Protein AF-Q0U2U7-F1 (afdb_monomer)

Solve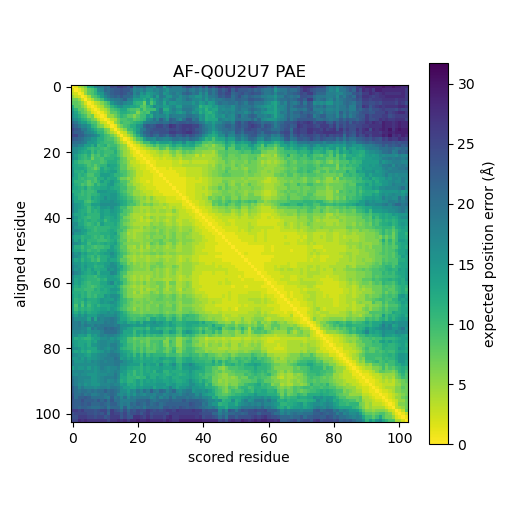nt-accessible surface area (backbone atoms only — not comparable to full-atom values): 7384 Å² total; per-residue (Å²): 134,86,84,84,59,62,62,76,53,84,52,85,53,99,60,99,61,67,55,68,54,74,52,76,77,42,60,69,63,46,33,72,74,68,40,82,93,64,82,84,84,78,79,81,70,59,68,85,52,46,58,59,35,38,68,70,64,77,34,99,72,84,90,73,61,66,75,59,45,66,80,42,68,86,60,62,81,89,86,76,91,77,88,59,91,93,62,80,92,76,92,83,71,59,92,93,54,77,91,54,96,85,115

Nearest PDB structures (foldseek):
  9c57-assembly1_K  TM=3.723E-01  e=8.512E-01  Homo sapiens

Mean predicted aligned error: 10.55 Å

Foldseek 3Di:
DDPPFWDWDFDDDPDPAGDIDIDGPDPVVVCVVQNPPDDDDDGDDDLLCVLVCQQVVVDPDDDHDPVSCVVPVPSDDDDDDDDDPPDDDDDDDDVPDDPDPPD

pLDDT: mean 74.69, std 17.61, range [26.03, 90.25]

Structure (mmCIF, N/CA/C/O backbone):
data_AF-Q0U2U7-F1
#
_entry.id   AF-Q0U2U7-F1
#
loop_
_atom_site.group_PDB
_atom_site.id
_atom_site.type_symbol
_atom_site.label_atom_id
_atom_site.label_alt_id
_atom_site.label_comp_id
_atom_site.label_asym_id
_atom_site.label_entity_id
_atom_site.label_seq_id
_atom_site.pdbx_PDB_ins_code
_atom_site.Cartn_x
_atom_site.Cartn_y
_atom_site.Cartn_z
_atom_site.occupancy
_atom_site.B_iso_or_equiv
_atom_site.auth_seq_id
_atom_site.auth_comp_id
_atom_site.auth_asym_id
_atom_site.auth_atom_id
_atom_site.pdbx_PDB_model_num
ATOM 1 N N . MET A 1 1 ? 5.410 -10.623 14.247 1.00 26.09 1 MET A N 1
ATOM 2 C CA . MET A 1 1 ? 3.972 -10.515 14.572 1.00 26.09 1 MET A CA 1
ATOM 3 C C . MET A 1 1 ? 3.203 -10.450 13.256 1.00 26.09 1 MET A C 1
ATOM 5 O O . MET A 1 1 ? 3.360 -9.470 12.540 1.00 26.09 1 MET A O 1
ATOM 9 N N . LYS A 1 2 ? 2.490 -11.517 12.864 1.00 26.03 2 LYS A N 1
ATOM 10 C CA . LYS A 1 2 ? 1.685 -11.538 11.629 1.00 26.03 2 LYS A CA 1
ATOM 11 C C . LYS A 1 2 ? 0.411 -10.718 11.858 1.00 26.03 2 LYS A C 1
ATOM 13 O O . LYS A 1 2 ? -0.465 -11.101 12.634 1.00 26.03 2 LYS A O 1
ATOM 18 N N . ILE A 1 3 ? 0.326 -9.556 11.221 1.00 31.03 3 ILE A N 1
ATOM 19 C CA . ILE A 1 3 ? -0.875 -8.718 11.208 1.00 31.03 3 ILE A CA 1
ATOM 20 C C . ILE A 1 3 ? -1.813 -9.291 10.132 1.00 31.03 3 ILE A C 1
ATOM 22 O O . ILE A 1 3 ? -1.951 -8.755 9.044 1.00 31.03 3 ILE A O 1
ATOM 26 N N . GLU A 1 4 ? -2.420 -10.442 10.421 1.00 33.34 4 GLU A N 1
ATOM 27 C CA . GLU A 1 4 ? -3.631 -10.914 9.740 1.00 33.34 4 GLU A CA 1
ATOM 28 C C . GLU A 1 4 ? -4.794 -10.181 10.415 1.00 33.34 4 GLU A C 1
ATOM 30 O O . GLU A 1 4 ? -5.227 -10.599 11.487 1.00 33.34 4 GLU A O 1
ATOM 35 N N . LEU A 1 5 ? -5.167 -8.991 9.938 1.00 39.38 5 LEU A N 1
ATOM 36 C CA . LEU A 1 5 ? -6.236 -8.192 10.565 1.00 39.38 5 LEU A CA 1
ATOM 37 C C . LEU A 1 5 ? -7.489 -8.063 9.701 1.00 39.38 5 LEU A C 1
ATOM 39 O O . LEU A 1 5 ? -8.532 -7.703 10.228 1.00 39.38 5 LEU A O 1
ATOM 43 N N . MET A 1 6 ? -7.424 -8.372 8.406 1.00 48.66 6 MET A N 1
ATOM 44 C CA . MET A 1 6 ? -8.557 -8.178 7.506 1.00 48.66 6 MET A CA 1
ATOM 45 C C . MET A 1 6 ? -8.424 -9.032 6.249 1.00 48.66 6 MET A C 1
ATOM 47 O O . MET A 1 6 ? -7.376 -9.026 5.602 1.00 48.66 6 MET A O 1
ATOM 51 N N . LEU A 1 7 ? -9.505 -9.722 5.881 1.00 39.53 7 LEU A N 1
ATOM 52 C CA . LEU A 1 7 ? -9.666 -10.277 4.541 1.00 39.53 7 LEU A CA 1
ATOM 53 C C . LEU A 1 7 ? -10.255 -9.170 3.655 1.00 39.53 7 LEU A C 1
ATOM 55 O O . LEU A 1 7 ? -11.410 -8.781 3.815 1.00 39.53 7 LEU A O 1
ATOM 59 N N . LEU A 1 8 ? -9.462 -8.645 2.724 1.00 43.19 8 LEU A N 1
ATOM 60 C CA . LEU A 1 8 ? -9.952 -7.757 1.668 1.00 43.19 8 LEU A CA 1
ATOM 61 C C . LEU A 1 8 ? -10.402 -8.627 0.492 1.00 43.19 8 LEU A C 1
ATOM 63 O O . LEU A 1 8 ? -9.576 -9.267 -0.157 1.00 43.19 8 LEU A O 1
ATOM 67 N N . CYS A 1 9 ? -11.708 -8.673 0.223 1.00 36.09 9 CYS A N 1
ATOM 68 C CA . CYS A 1 9 ? -12.246 -9.400 -0.923 1.00 36.09 9 CYS A CA 1
ATOM 69 C C . CYS A 1 9 ? -12.528 -8.408 -2.060 1.00 36.09 9 CYS A C 1
ATOM 71 O O . CYS A 1 9 ? -13.444 -7.592 -1.983 1.00 36.09 9 CYS A O 1
ATOM 73 N N . TRP A 1 10 ? -11.729 -8.449 -3.128 1.00 39.47 10 TRP A N 1
ATOM 74 C CA . TRP A 1 10 ? -11.954 -7.598 -4.298 1.00 39.47 10 TRP A CA 1
ATOM 75 C C . TRP A 1 10 ? -13.091 -8.147 -5.164 1.00 39.47 10 TRP A C 1
ATOM 77 O O . TRP A 1 10 ? -12.935 -9.164 -5.839 1.00 39.47 10 TRP A O 1
ATOM 87 N N . LYS A 1 11 ? -14.222 -7.435 -5.205 1.00 37.81 11 LYS A N 1
ATOM 88 C CA . LYS A 1 11 ? -15.268 -7.641 -6.214 1.00 37.81 11 LYS A CA 1
ATOM 89 C C . LYS A 1 11 ? -15.109 -6.623 -7.339 1.00 37.81 11 LYS A C 1
ATOM 91 O O . LYS A 1 11 ? -15.362 -5.434 -7.169 1.00 37.81 11 LYS A O 1
ATOM 96 N N . ILE A 1 12 ? -14.718 -7.097 -8.520 1.00 36.25 12 ILE A N 1
ATOM 97 C CA . ILE A 1 12 ? -14.718 -6.279 -9.736 1.00 36.25 12 ILE A CA 1
ATOM 98 C C . ILE A 1 12 ? -16.157 -6.237 -10.265 1.00 36.25 12 ILE A C 1
ATOM 100 O O . ILE A 1 12 ? -16.620 -7.184 -10.896 1.00 36.25 12 ILE A O 1
ATOM 104 N N . LEU A 1 13 ? -16.880 -5.149 -9.997 1.00 37.44 13 LEU A N 1
ATOM 105 C CA . LEU A 1 13 ? -18.132 -4.841 -10.694 1.00 37.44 13 LEU A CA 1
ATOM 106 C C . LEU A 1 13 ? -17.821 -4.071 -11.984 1.00 37.44 13 LEU A C 1
ATOM 108 O O . LEU A 1 13 ? -16.856 -3.312 -12.043 1.00 37.44 13 LEU A O 1
ATOM 112 N N . ALA A 1 14 ? -18.625 -4.285 -13.027 1.00 42.53 14 ALA A N 1
ATOM 113 C CA . ALA A 1 14 ? -18.454 -3.664 -14.338 1.00 42.53 14 ALA A CA 1
ATOM 114 C C . ALA A 1 14 ? -18.447 -2.123 -14.235 1.00 42.53 14 ALA A C 1
ATOM 116 O O . ALA A 1 14 ? -19.488 -1.486 -14.099 1.00 42.53 14 ALA A O 1
ATOM 117 N N . GLY A 1 15 ? -17.252 -1.529 -14.274 1.00 43.28 15 GLY A N 1
ATOM 118 C CA . GLY A 1 15 ? -17.023 -0.092 -14.131 1.00 43.28 15 GLY A CA 1
ATOM 119 C C . GLY A 1 15 ? -15.635 0.190 -13.554 1.00 43.28 15 GLY A C 1
ATOM 120 O O . GLY A 1 15 ? -15.100 -0.595 -12.783 1.00 43.28 15 GLY A O 1
ATOM 121 N N . ARG A 1 16 ? -15.016 1.320 -13.923 1.00 51.19 16 ARG A N 1
ATOM 122 C CA . ARG A 1 16 ? -13.641 1.699 -13.515 1.00 51.19 16 ARG A CA 1
ATOM 123 C C . ARG A 1 16 ? -13.475 2.008 -12.013 1.00 51.19 16 ARG A C 1
ATOM 125 O O . ARG A 1 16 ? -12.392 2.421 -11.609 1.00 51.19 16 ARG A O 1
ATOM 132 N N . SER A 1 17 ? -14.517 1.819 -11.206 1.00 50.62 17 SER A N 1
ATOM 133 C CA . SER A 1 17 ? -14.471 1.957 -9.751 1.00 50.62 17 SER A CA 1
ATOM 134 C C . SER A 1 17 ? -14.405 0.575 -9.116 1.00 50.62 17 SER A C 1
ATOM 136 O O . SER A 1 17 ? -15.410 -0.127 -9.036 1.00 50.62 17 SER A O 1
ATOM 138 N N . LEU A 1 18 ? -13.215 0.205 -8.644 1.00 55.12 18 LEU A N 1
ATOM 139 C CA . LEU A 1 18 ? -13.045 -0.917 -7.729 1.00 55.12 18 LEU A CA 1
ATOM 140 C C . LEU A 1 18 ? -13.721 -0.531 -6.410 1.00 55.12 18 LEU A C 1
ATOM 142 O O . LEU A 1 18 ? -13.173 0.244 -5.632 1.00 55.12 18 LEU A O 1
ATOM 146 N N . ARG A 1 19 ? -14.940 -1.022 -6.179 1.00 58.03 19 ARG A N 1
ATOM 147 C CA . ARG A 1 19 ? -15.539 -0.970 -4.844 1.00 58.03 19 ARG A CA 1
ATOM 148 C C . ARG A 1 19 ? -14.888 -2.062 -4.008 1.00 58.03 19 ARG A C 1
ATOM 150 O O . ARG A 1 19 ? -14.881 -3.226 -4.404 1.00 58.03 19 ARG A O 1
ATOM 157 N N . ILE A 1 20 ? -14.295 -1.659 -2.892 1.00 65.31 20 ILE A N 1
ATOM 158 C CA . ILE A 1 20 ? -13.691 -2.572 -1.932 1.00 65.31 20 ILE A CA 1
ATOM 159 C C . ILE A 1 20 ? -14.715 -2.789 -0.825 1.00 65.31 20 ILE A C 1
ATOM 161 O O . ILE A 1 20 ? -15.002 -1.869 -0.063 1.00 65.31 20 ILE A O 1
ATOM 165 N N . ASP A 1 21 ? -15.238 -4.007 -0.745 1.00 67.50 21 ASP A N 1
ATOM 166 C CA . ASP A 1 21 ? -15.957 -4.470 0.435 1.00 67.50 21 ASP A CA 1
ATOM 167 C C . ASP A 1 21 ? -14.945 -5.141 1.372 1.00 67.50 21 ASP A C 1
ATOM 169 O O . ASP A 1 21 ? -14.033 -5.850 0.932 1.00 67.50 21 ASP A O 1
ATOM 173 N N . TYR A 1 22 ? -15.085 -4.908 2.671 1.00 73.31 22 TYR A N 1
ATOM 174 C CA . TYR A 1 22 ? -14.230 -5.512 3.683 1.00 73.31 22 TYR A CA 1
ATOM 175 C C . TYR A 1 22 ? -15.042 -5.890 4.914 1.00 73.31 22 TYR A C 1
ATOM 177 O O . TYR A 1 22 ? -16.027 -5.238 5.260 1.00 73.31 22 TYR A O 1
ATOM 185 N N . GLU A 1 23 ? -14.593 -6.946 5.579 1.00 79.19 23 GLU A N 1
ATOM 186 C CA . GLU A 1 23 ? -15.147 -7.420 6.838 1.00 79.19 23 GLU A CA 1
ATOM 187 C C . GLU A 1 23 ? -14.028 -7.478 7.877 1.00 79.19 23 GLU A C 1
ATOM 189 O O . GLU A 1 23 ? -12.905 -7.912 7.596 1.00 79.19 23 GLU A O 1
ATOM 194 N N . VAL A 1 24 ? -14.333 -7.021 9.090 1.00 81.50 24 VAL A N 1
ATOM 195 C CA . VAL A 1 24 ? -13.425 -7.152 10.227 1.00 81.50 24 VAL A CA 1
ATOM 196 C C . VAL A 1 24 ? -13.533 -8.583 10.746 1.00 81.50 24 VAL A C 1
ATOM 198 O O . VAL A 1 24 ? -14.493 -8.932 11.423 1.00 81.50 24 VAL A O 1
ATOM 201 N N . VAL A 1 25 ? -12.539 -9.408 10.419 1.00 83.06 25 VAL A N 1
ATOM 202 C CA . VAL A 1 25 ? -12.522 -10.841 10.772 1.00 83.06 25 VAL A CA 1
ATOM 203 C C . VAL A 1 25 ? -12.212 -11.064 12.259 1.00 83.06 25 VAL A C 1
ATOM 205 O O . VAL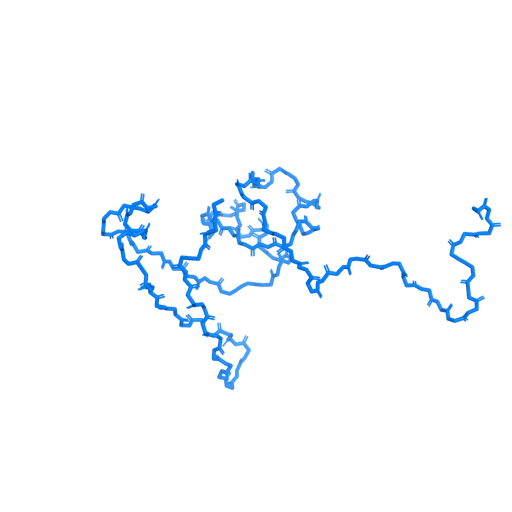 A 1 25 ? -12.636 -12.055 12.843 1.00 83.06 25 VAL A O 1
ATOM 208 N N . ASP A 1 26 ? -11.487 -10.132 12.885 1.00 85.38 26 ASP A N 1
ATOM 209 C CA . ASP A 1 26 ? -11.141 -10.168 14.307 1.00 85.38 26 ASP A CA 1
ATOM 210 C C . ASP A 1 26 ? -11.415 -8.801 14.947 1.00 85.38 26 ASP A C 1
ATOM 212 O O . ASP A 1 26 ? -10.597 -7.877 14.891 1.00 85.38 26 ASP A O 1
ATOM 216 N N . ALA A 1 27 ? -12.603 -8.671 15.542 1.00 84.31 27 ALA A N 1
ATOM 217 C CA . ALA A 1 27 ? -13.049 -7.432 16.168 1.00 84.31 27 ALA A CA 1
ATOM 218 C C . ALA A 1 27 ? -12.197 -7.049 17.388 1.00 84.31 27 ALA A C 1
ATOM 220 O O . ALA A 1 27 ? -11.914 -5.870 17.578 1.00 84.31 27 ALA A O 1
ATOM 221 N N . ALA A 1 28 ? -11.737 -8.019 18.186 1.00 87.00 28 ALA A N 1
ATOM 222 C CA . ALA A 1 28 ? -10.943 -7.740 19.383 1.00 87.00 28 ALA A CA 1
ATOM 223 C C . ALA A 1 28 ? -9.584 -7.135 19.012 1.00 87.00 28 ALA A C 1
ATOM 225 O O . ALA A 1 28 ? -9.169 -6.117 19.572 1.00 87.00 28 ALA A O 1
ATOM 226 N N . LYS A 1 29 ? -8.919 -7.716 18.011 1.00 84.06 29 LYS A N 1
ATOM 227 C CA . LYS A 1 29 ? -7.645 -7.212 17.492 1.00 84.06 29 LYS A CA 1
ATOM 228 C C . LYS A 1 29 ? -7.803 -5.865 16.787 1.00 84.06 29 LYS A C 1
ATOM 230 O O . LYS A 1 29 ? -6.934 -5.004 16.915 1.00 84.06 29 LYS A O 1
ATOM 235 N N . PHE A 1 30 ? -8.913 -5.662 16.076 1.00 84.69 30 PHE A N 1
ATOM 236 C CA . PHE A 1 30 ? -9.248 -4.374 15.470 1.00 84.69 30 PHE A CA 1
ATOM 237 C C . PHE A 1 30 ? -9.440 -3.285 16.532 1.00 84.69 30 PHE A C 1
ATOM 239 O O . PHE A 1 30 ? -8.783 -2.248 16.466 1.00 84.69 30 PHE A O 1
ATOM 246 N N . THR A 1 31 ? -10.265 -3.536 17.549 1.00 87.38 31 THR A N 1
ATOM 247 C CA . THR A 1 31 ? -10.498 -2.597 18.655 1.00 87.38 31 THR A CA 1
ATOM 248 C C . THR A 1 31 ? -9.219 -2.311 19.437 1.00 87.38 31 THR A C 1
ATOM 250 O O . THR A 1 31 ? -8.983 -1.168 19.811 1.00 87.38 31 THR A O 1
ATOM 253 N N . GLN A 1 32 ? -8.346 -3.303 19.634 1.00 86.94 32 GLN A N 1
ATOM 254 C CA . GLN A 1 32 ? -7.039 -3.081 20.256 1.00 86.94 32 GLN A CA 1
ATOM 255 C C . GLN A 1 32 ? -6.140 -2.151 19.422 1.00 86.94 32 GLN A C 1
ATOM 257 O O . GLN A 1 32 ? -5.387 -1.362 19.991 1.00 86.94 32 GLN A O 1
ATOM 262 N N . ALA A 1 33 ? -6.188 -2.254 18.091 1.00 82.94 33 ALA A N 1
ATOM 263 C CA . ALA A 1 33 ? -5.336 -1.473 17.196 1.00 82.94 33 ALA A CA 1
ATOM 264 C C . ALA A 1 33 ? -5.861 -0.050 16.944 1.00 82.94 33 ALA A C 1
ATOM 266 O O . ALA A 1 33 ? -5.068 0.887 16.892 1.00 82.94 33 ALA A O 1
ATOM 267 N N . PHE A 1 34 ? -7.176 0.109 16.774 1.00 83.62 34 PHE A N 1
ATOM 268 C CA . PHE A 1 34 ? -7.796 1.372 16.355 1.00 83.62 34 PHE A CA 1
ATOM 269 C C . PHE A 1 34 ? -8.612 2.058 17.454 1.00 83.62 34 PHE A C 1
ATOM 271 O O . PHE A 1 34 ? -8.874 3.250 17.350 1.00 83.62 34 PHE A O 1
ATOM 278 N N . GLY A 1 35 ? -8.984 1.342 18.514 1.00 86.31 35 GLY A N 1
ATOM 279 C CA . GLY A 1 35 ? -9.893 1.821 19.551 1.00 86.31 35 GLY A CA 1
ATOM 280 C C . GLY A 1 35 ? -11.350 1.421 19.307 1.00 86.31 35 GLY A C 1
ATOM 281 O O . GLY A 1 35 ? -11.752 1.007 18.218 1.00 86.31 35 GLY A O 1
ATOM 282 N N . GLU A 1 36 ? -12.156 1.517 20.360 1.00 86.81 36 GLU A N 1
ATOM 283 C CA . GLU A 1 36 ? -13.583 1.201 20.309 1.00 86.81 36 GLU A CA 1
ATOM 284 C C . GLU A 1 36 ? -14.363 2.296 19.565 1.00 86.81 36 GLU A C 1
ATOM 286 O O . GLU A 1 36 ? -14.096 3.486 19.719 1.00 86.81 36 GLU A O 1
ATOM 291 N N . GLY A 1 37 ? -15.324 1.898 18.725 1.00 82.81 37 GLY A N 1
ATOM 292 C CA . GLY A 1 37 ? -16.179 2.829 17.978 1.00 82.81 37 GLY A CA 1
ATOM 293 C C . GLY A 1 37 ? -15.527 3.516 16.770 1.00 82.81 37 GLY A C 1
ATOM 294 O O . GLY A 1 37 ? -16.211 4.258 16.061 1.00 82.81 37 GLY A O 1
ATOM 295 N N . VAL A 1 38 ? -14.245 3.260 16.489 1.00 82.75 38 VAL A N 1
ATOM 296 C CA . VAL A 1 38 ? -13.554 3.812 15.315 1.00 82.75 38 VAL A CA 1
ATOM 297 C C . VAL A 1 38 ? -14.003 3.102 14.038 1.00 82.75 38 VAL A C 1
ATOM 299 O O . VAL A 1 38 ? -14.021 1.875 13.958 1.00 82.75 38 VAL A O 1
ATOM 302 N N . LYS A 1 39 ? -14.353 3.889 13.015 1.00 80.69 39 LYS A N 1
ATOM 303 C CA . LYS A 1 39 ? -14.660 3.396 11.667 1.00 80.69 39 LYS A CA 1
ATOM 304 C C . LYS A 1 39 ? -13.458 3.631 10.764 1.00 80.69 39 LYS A C 1
ATOM 306 O O . LYS A 1 39 ? -13.053 4.771 10.567 1.00 80.69 39 LYS A O 1
ATOM 311 N N . VAL A 1 40 ? -12.912 2.557 10.206 1.00 81.38 40 VAL A N 1
ATOM 312 C CA . VAL A 1 40 ? -11.834 2.623 9.213 1.00 81.38 40 VAL A CA 1
ATOM 313 C C . VAL A 1 40 ? -12.453 2.443 7.838 1.00 81.38 40 VAL A C 1
ATOM 315 O O . VAL A 1 40 ? -13.149 1.459 7.622 1.00 81.38 40 VAL A O 1
ATOM 318 N N . HIS A 1 41 ? -12.194 3.376 6.924 1.00 81.38 41 HIS A N 1
ATOM 319 C CA . HIS A 1 41 ? -12.648 3.310 5.538 1.00 81.38 41 HIS A CA 1
ATOM 320 C C . HIS A 1 41 ? -11.471 2.997 4.614 1.00 81.38 41 HIS A C 1
ATOM 322 O O . HIS A 1 41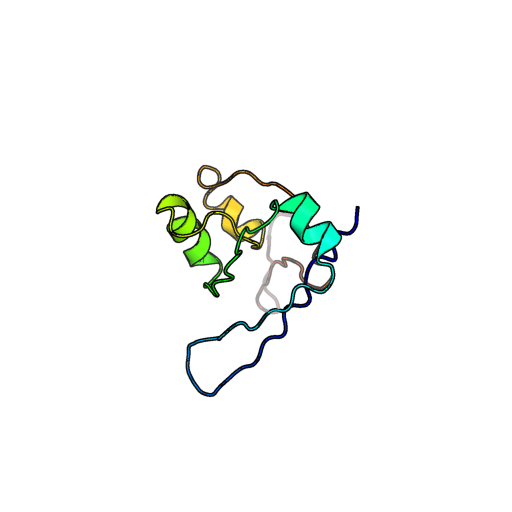 ? -10.421 3.629 4.701 1.00 81.38 41 HIS A O 1
ATOM 328 N N . PHE A 1 42 ? -11.648 2.020 3.724 1.00 80.88 42 PHE A N 1
ATOM 329 C CA . PHE A 1 42 ? -10.632 1.644 2.747 1.00 80.88 42 PHE A CA 1
ATOM 330 C C . PHE A 1 42 ? -10.975 2.227 1.387 1.00 80.88 42 PHE A C 1
ATOM 332 O O . PHE A 1 42 ? -11.995 1.881 0.794 1.00 80.88 42 PHE A O 1
ATOM 339 N N . GLU A 1 43 ? -10.081 3.068 0.883 1.00 80.50 43 GLU A N 1
ATOM 340 C CA . GLU A 1 43 ? -10.198 3.663 -0.439 1.00 80.50 43 GLU A CA 1
ATOM 341 C C . GLU A 1 43 ? -9.222 3.006 -1.411 1.00 80.50 43 GLU A C 1
ATOM 343 O O . GLU A 1 43 ? -8.034 2.822 -1.124 1.00 80.50 43 GLU A O 1
ATOM 348 N N . SER A 1 44 ? -9.724 2.654 -2.594 1.00 81.62 44 SER A N 1
ATOM 349 C CA . SER A 1 44 ? -8.869 2.161 -3.671 1.00 81.62 44 SER A CA 1
ATOM 350 C C . SER A 1 44 ? -8.225 3.349 -4.386 1.00 81.62 44 SER A C 1
ATOM 352 O O . SER A 1 44 ? -8.916 4.246 -4.869 1.00 81.62 44 SER A O 1
ATOM 354 N N . ALA A 1 45 ? -6.901 3.343 -4.505 1.00 82.88 45 ALA A N 1
ATOM 355 C CA . ALA A 1 45 ? -6.165 4.356 -5.251 1.00 82.88 45 ALA A CA 1
ATOM 356 C C . ALA A 1 45 ? -5.073 3.707 -6.101 1.00 82.88 45 ALA A C 1
ATOM 358 O O . ALA A 1 45 ? -4.583 2.616 -5.805 1.00 82.88 45 ALA A O 1
ATOM 359 N N . ARG A 1 46 ? -4.653 4.385 -7.174 1.00 84.50 46 ARG A N 1
ATOM 360 C CA . ARG A 1 46 ? -3.458 3.948 -7.905 1.00 84.50 46 ARG A CA 1
ATOM 361 C C . ARG A 1 46 ? -2.229 4.186 -7.027 1.00 84.50 46 ARG A C 1
ATOM 363 O O . ARG A 1 46 ? -2.118 5.296 -6.508 1.00 84.50 46 ARG A O 1
ATOM 370 N N . PRO A 1 47 ? -1.268 3.245 -6.939 1.00 86.12 47 PRO A N 1
ATOM 371 C CA . PRO A 1 47 ? -0.116 3.385 -6.049 1.00 86.12 47 PRO A CA 1
ATOM 372 C C . PRO A 1 47 ? 0.605 4.733 -6.185 1.00 86.12 47 PRO A C 1
ATOM 374 O O . PRO A 1 47 ? 0.780 5.433 -5.198 1.00 86.12 47 PRO A O 1
ATOM 377 N N . LYS A 1 48 ? 0.895 5.177 -7.417 1.00 87.81 48 LYS A N 1
ATOM 378 C CA . LYS A 1 48 ? 1.555 6.471 -7.690 1.00 87.81 48 LYS A CA 1
ATOM 379 C C . LYS A 1 48 ? 0.772 7.713 -7.239 1.00 87.81 48 LYS A C 1
ATOM 381 O O . LYS A 1 48 ? 1.366 8.772 -7.098 1.00 87.81 48 LYS A O 1
A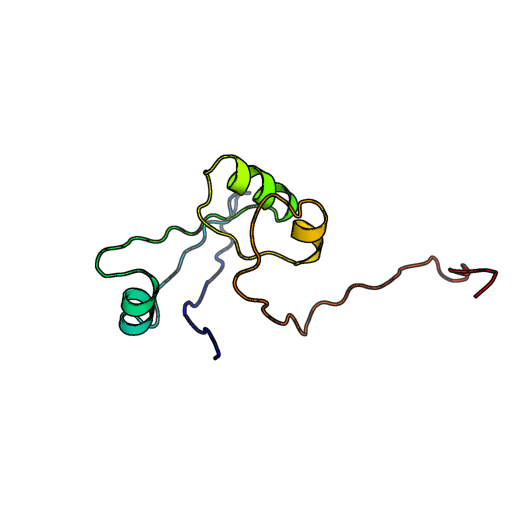TOM 386 N N . GLY A 1 49 ? -0.544 7.609 -7.052 1.00 86.69 49 GLY A N 1
ATOM 387 C CA . GLY A 1 49 ? -1.378 8.706 -6.552 1.00 86.69 49 GLY A CA 1
ATOM 388 C C . GLY A 1 49 ? -1.467 8.757 -5.026 1.00 86.69 49 GLY A C 1
ATOM 389 O O . GLY A 1 49 ? -1.797 9.802 -4.475 1.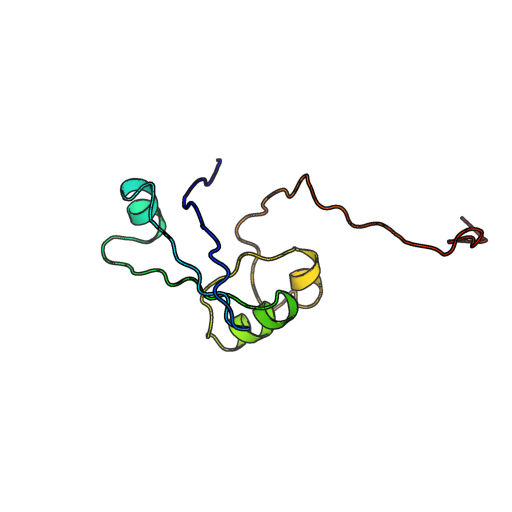00 86.69 49 GLY A O 1
ATOM 390 N N . MET A 1 50 ? -1.149 7.656 -4.336 1.00 89.38 50 MET A N 1
ATOM 391 C CA . MET A 1 50 ? -1.270 7.559 -2.878 1.00 89.38 50 MET A CA 1
ATOM 392 C C . MET A 1 50 ? -0.405 8.577 -2.116 1.00 89.38 50 MET A C 1
ATOM 394 O O . MET A 1 50 ? -0.930 9.151 -1.165 1.00 89.38 50 MET A O 1
ATOM 398 N N . PRO A 1 51 ? 0.853 8.878 -2.513 1.00 90.12 51 PRO A N 1
ATOM 399 C CA . PRO A 1 51 ? 1.628 9.924 -1.848 1.00 90.12 51 PRO A CA 1
ATOM 400 C C . PRO A 1 51 ? 0.928 11.288 -1.884 1.00 90.12 51 PRO A C 1
ATOM 402 O O . PRO A 1 51 ? 0.838 11.964 -0.867 1.00 90.12 51 PRO A O 1
ATOM 405 N N . GLY A 1 52 ? 0.356 11.675 -3.029 1.00 88.75 52 GLY A N 1
ATOM 406 C CA . GLY A 1 52 ? -0.386 12.934 -3.144 1.00 88.75 52 GLY A CA 1
ATOM 407 C C . GLY A 1 52 ? -1.599 12.990 -2.212 1.00 88.75 52 GLY A C 1
ATOM 408 O O . GLY A 1 52 ? -1.809 14.000 -1.546 1.00 88.75 52 GLY A O 1
ATOM 409 N N . LEU A 1 53 ? -2.350 11.890 -2.111 1.00 89.62 53 LEU A N 1
ATOM 410 C CA . LEU A 1 53 ? -3.506 11.789 -1.214 1.00 89.62 53 LEU A CA 1
ATOM 411 C C . LEU A 1 53 ? -3.111 11.863 0.271 1.00 89.62 53 LEU A C 1
ATOM 413 O O . LEU A 1 53 ? -3.834 12.472 1.055 1.00 89.62 53 LEU A O 1
ATOM 417 N N . LEU A 1 54 ? -1.956 11.303 0.646 1.00 89.50 54 LEU A N 1
ATOM 418 C CA . LEU A 1 54 ? -1.399 11.432 1.997 1.00 89.50 54 LEU A CA 1
ATOM 419 C C . LEU A 1 54 ? -1.015 12.882 2.316 1.00 89.50 54 LEU A C 1
ATOM 421 O O . LEU A 1 54 ? -1.413 13.402 3.353 1.00 89.50 54 LEU A O 1
ATOM 425 N N . VAL A 1 55 ? -0.293 13.564 1.416 1.00 89.56 55 VAL A N 1
ATOM 426 C CA . VAL A 1 55 ? 0.094 14.979 1.613 1.00 89.56 55 VAL A CA 1
ATOM 427 C C . VAL A 1 55 ? -1.131 15.879 1.770 1.00 89.56 55 VAL A C 1
ATOM 429 O O . VAL A 1 55 ? -1.108 16.832 2.543 1.00 89.56 55 VAL A O 1
ATOM 432 N N . GLN A 1 56 ? -2.201 15.583 1.036 1.00 89.69 56 GLN A N 1
ATOM 433 C CA . GLN A 1 56 ? -3.448 16.346 1.081 1.00 89.69 56 GLN A CA 1
ATOM 434 C C .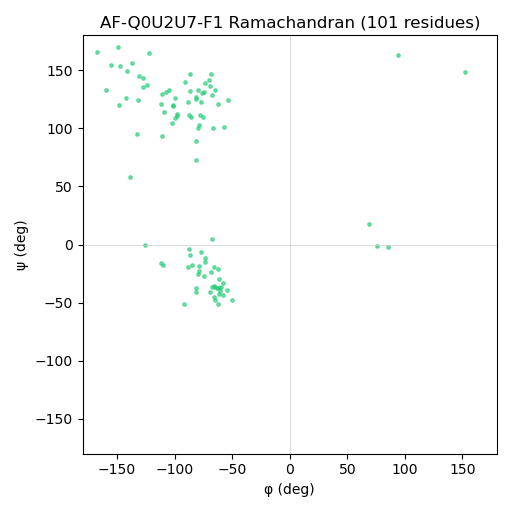 GLN A 1 56 ? -4.305 16.045 2.320 1.00 89.69 56 GLN A C 1
ATOM 436 O O . GLN A 1 56 ? -5.327 16.701 2.506 1.00 89.69 56 GLN A O 1
ATOM 441 N N . GLY A 1 57 ? -3.927 15.062 3.145 1.00 88.00 57 GLY A N 1
ATOM 442 C CA . GLY A 1 57 ? -4.733 14.609 4.282 1.00 88.00 57 GLY A CA 1
ATOM 443 C C . GLY A 1 57 ? -6.022 13.892 3.871 1.00 88.00 57 GLY A C 1
ATOM 444 O O . GLY A 1 57 ? -6.935 13.768 4.678 1.00 88.00 57 GLY A O 1
ATOM 445 N N . ALA A 1 58 ? -6.119 13.433 2.618 1.00 87.75 58 ALA A N 1
ATOM 446 C CA . ALA A 1 58 ? -7.252 12.641 2.139 1.00 87.75 58 ALA A CA 1
ATOM 447 C C . ALA A 1 58 ? -7.161 11.169 2.581 1.00 87.75 58 ALA A C 1
ATOM 449 O O . ALA A 1 58 ? -8.159 10.455 2.549 1.00 87.75 58 ALA A O 1
ATOM 450 N N . LEU A 1 59 ? -5.964 10.716 2.969 1.00 89.25 59 LEU A N 1
ATOM 451 C CA . LEU A 1 59 ? -5.708 9.415 3.579 1.00 89.25 59 LEU A CA 1
ATOM 452 C C . LEU A 1 59 ? -4.927 9.616 4.880 1.00 89.25 59 LEU A C 1
ATOM 454 O O . LEU A 1 59 ? -3.928 10.332 4.884 1.00 89.25 59 LEU A O 1
ATOM 458 N N . ASP A 1 60 ? -5.321 8.914 5.941 1.00 87.88 60 ASP A N 1
ATOM 459 C CA . ASP A 1 60 ? -4.564 8.870 7.203 1.00 87.88 60 ASP A CA 1
ATOM 460 C C . ASP A 1 60 ? -3.365 7.907 7.131 1.00 87.88 60 ASP A C 1
ATOM 462 O O . ASP A 1 60 ? -2.396 8.015 7.882 1.00 87.88 60 ASP A O 1
ATOM 466 N N . GLY A 1 61 ? -3.424 6.940 6.213 1.00 88.12 61 GLY A N 1
ATOM 467 C CA . GLY A 1 61 ? -2.398 5.927 6.007 1.00 88.12 61 GLY A CA 1
ATOM 468 C C . GLY A 1 61 ? -2.601 5.172 4.698 1.00 88.12 61 GLY A C 1
ATOM 469 O O . GLY A 1 61 ? -3.654 5.251 4.067 1.00 88.12 61 GLY A O 1
ATOM 470 N N . THR A 1 62 ? -1.577 4.439 4.265 1.00 88.75 62 THR A N 1
ATOM 471 C CA . THR A 1 62 ? -1.656 3.623 3.049 1.00 88.75 62 THR A CA 1
ATOM 472 C C . THR A 1 62 ? -0.817 2.357 3.154 1.00 88.75 62 THR A C 1
ATOM 474 O O . THR A 1 62 ? 0.196 2.319 3.855 1.00 88.75 62 THR A O 1
ATOM 477 N N . VAL A 1 63 ? -1.221 1.334 2.405 1.00 87.50 63 VAL A N 1
ATOM 478 C CA . VAL A 1 63 ? -0.425 0.135 2.138 1.00 87.50 63 VAL A CA 1
ATOM 479 C C . VAL A 1 63 ? -0.011 0.192 0.673 1.00 87.50 63 VAL A C 1
ATOM 481 O O . VAL A 1 63 ? -0.850 0.130 -0.223 1.00 87.50 63 VAL A O 1
ATOM 484 N N . THR A 1 64 ? 1.286 0.340 0.418 1.00 87.00 64 THR A N 1
ATOM 485 C CA . THR A 1 64 ? 1.824 0.472 -0.940 1.00 87.00 64 THR A CA 1
ATOM 486 C C . THR A 1 64 ? 3.233 -0.103 -1.037 1.00 87.00 64 THR A C 1
ATOM 488 O O . THR A 1 64 ? 3.859 -0.438 -0.030 1.00 87.00 64 THR A O 1
ATOM 491 N N . TYR A 1 65 ? 3.739 -0.226 -2.262 1.00 85.56 65 TYR A N 1
ATOM 492 C CA . TYR A 1 65 ? 5.087 -0.715 -2.524 1.00 85.56 65 TYR A CA 1
ATOM 493 C C . TYR A 1 65 ? 6.136 0.302 -2.073 1.00 85.56 65 TYR A C 1
ATOM 495 O O . TYR A 1 65 ? 5.989 1.502 -2.308 1.00 85.56 65 TYR A O 1
ATOM 503 N N . SER A 1 66 ? 7.244 -0.183 -1.512 1.00 83.81 66 SER A N 1
ATOM 504 C CA . SER A 1 66 ? 8.364 0.668 -1.087 1.00 83.81 66 SER A CA 1
ATOM 505 C C . SER A 1 66 ? 8.881 1.559 -2.217 1.00 83.81 66 SER A C 1
ATOM 507 O O . SER A 1 66 ? 9.119 2.737 -1.990 1.00 83.81 66 SER A O 1
ATOM 509 N N . ILE A 1 67 ? 8.956 1.043 -3.451 1.00 83.56 67 ILE A N 1
ATOM 510 C CA . ILE A 1 67 ? 9.402 1.817 -4.620 1.00 83.56 67 ILE A CA 1
ATOM 511 C C . ILE A 1 67 ? 8.557 3.072 -4.867 1.00 83.56 67 ILE A C 1
ATOM 513 O O . ILE A 1 67 ? 9.095 4.090 -5.276 1.00 83.56 67 ILE A O 1
ATOM 517 N N . VAL A 1 68 ? 7.255 3.032 -4.568 1.00 85.19 68 VAL A N 1
ATOM 518 C CA . VAL A 1 68 ? 6.382 4.203 -4.713 1.00 85.19 68 VAL A CA 1
ATOM 519 C C . VAL A 1 68 ? 6.736 5.260 -3.676 1.00 85.19 68 VAL A C 1
ATOM 521 O O . VAL A 1 68 ? 6.754 6.437 -4.001 1.00 85.19 68 VAL A O 1
ATOM 524 N N . MET A 1 69 ? 7.018 4.860 -2.437 1.00 85.19 69 MET A N 1
ATOM 525 C CA . MET A 1 69 ? 7.337 5.805 -1.363 1.00 85.19 69 MET A CA 1
ATOM 526 C C . MET A 1 69 ? 8.780 6.309 -1.424 1.00 85.19 69 MET A C 1
ATOM 528 O O . MET A 1 69 ? 9.049 7.414 -0.962 1.00 85.19 69 MET A O 1
ATOM 532 N N . ASN A 1 70 ? 9.696 5.543 -2.020 1.00 84.38 70 ASN A N 1
ATOM 533 C CA . ASN A 1 70 ? 11.090 5.949 -2.211 1.00 84.38 70 ASN A CA 1
ATOM 534 C C . ASN A 1 70 ? 11.219 7.201 -3.092 1.00 84.38 70 ASN A C 1
ATOM 536 O O . ASN A 1 70 ? 12.129 7.996 -2.875 1.00 84.38 70 ASN A O 1
ATOM 540 N N . ASP A 1 71 ? 10.286 7.405 -4.026 1.00 83.88 71 ASP A N 1
ATOM 541 C CA . ASP A 1 71 ? 10.218 8.614 -4.854 1.00 83.88 71 ASP A CA 1
ATOM 542 C C . ASP A 1 71 ? 9.712 9.844 -4.061 1.00 83.88 71 ASP A C 1
ATOM 544 O O . ASP A 1 71 ? 9.868 10.980 -4.508 1.00 83.88 71 ASP A O 1
ATOM 548 N N . PHE A 1 72 ? 9.119 9.640 -2.875 1.00 82.75 72 PHE A N 1
ATOM 549 C CA . PHE A 1 72 ? 8.490 10.677 -2.045 1.00 82.75 72 PHE A CA 1
ATOM 550 C C . PHE A 1 72 ? 8.810 10.507 -0.540 1.00 82.75 72 PHE A C 1
ATOM 552 O O . PHE A 1 72 ? 7.895 10.394 0.284 1.00 82.75 72 PHE A O 1
ATOM 559 N N . PRO A 1 73 ? 10.093 10.505 -0.131 1.00 71.88 73 PRO A N 1
ATOM 560 C CA . PRO A 1 73 ? 10.511 10.087 1.213 1.00 71.88 73 PRO A CA 1
ATOM 561 C C . PRO A 1 73 ? 10.011 11.001 2.344 1.00 71.88 73 PRO A C 1
ATOM 563 O O . PRO A 1 73 ? 9.982 10.595 3.502 1.00 71.88 73 PRO A O 1
ATOM 566 N N . THR A 1 74 ? 9.612 12.233 2.029 1.00 78.12 74 THR A N 1
ATOM 567 C CA . THR A 1 74 ? 9.110 13.219 2.997 1.00 78.12 74 THR A CA 1
ATOM 568 C C . THR A 1 74 ? 7.610 13.106 3.269 1.00 78.12 74 THR A C 1
ATOM 570 O O . THR A 1 74 ? 7.116 13.771 4.176 1.00 78.12 74 THR A O 1
ATOM 573 N N . VAL A 1 75 ? 6.876 12.287 2.506 1.00 75.44 75 VAL A N 1
ATOM 574 C CA . VAL A 1 75 ? 5.404 12.257 2.541 1.00 75.44 75 VAL A CA 1
ATOM 575 C C . VAL A 1 75 ? 4.851 11.425 3.692 1.00 75.44 75 VAL A C 1
ATOM 577 O O . VAL A 1 75 ? 3.836 11.791 4.277 1.00 75.44 75 VAL A O 1
ATOM 580 N N . ALA A 1 76 ? 5.494 10.308 4.030 1.00 75.81 76 ALA A N 1
ATOM 581 C CA . ALA A 1 76 ? 5.052 9.471 5.136 1.00 75.81 76 ALA A CA 1
ATOM 582 C C . ALA A 1 76 ? 6.195 8.646 5.720 1.00 75.81 76 ALA A C 1
ATOM 584 O O . ALA A 1 76 ? 7.163 8.297 5.045 1.00 75.81 76 ALA A O 1
ATOM 585 N N . LYS A 1 77 ? 6.046 8.292 6.996 1.00 80.81 77 LYS A N 1
ATOM 586 C CA . LYS A 1 77 ? 6.956 7.395 7.703 1.00 80.81 77 LYS A CA 1
ATOM 587 C C . LYS A 1 77 ? 6.528 5.946 7.479 1.00 80.81 77 LYS A C 1
ATOM 589 O O . LYS A 1 77 ? 5.366 5.606 7.687 1.00 80.81 77 LYS A O 1
ATOM 594 N N . LEU A 1 78 ? 7.473 5.076 7.125 1.00 83.31 78 LEU A N 1
ATOM 595 C CA . LEU A 1 78 ? 7.230 3.634 7.113 1.00 83.31 78 LEU A CA 1
ATOM 596 C C . LEU A 1 78 ? 6.898 3.155 8.535 1.00 83.31 78 LEU A C 1
ATOM 598 O O . LEU A 1 78 ? 7.716 3.298 9.444 1.00 83.31 78 LEU A O 1
ATOM 602 N N . VAL A 1 79 ? 5.711 2.571 8.709 1.00 83.81 79 VAL A N 1
ATOM 603 C CA . VAL A 1 79 ? 5.276 2.002 9.995 1.00 83.81 79 VAL A CA 1
ATOM 604 C C . VAL A 1 79 ? 5.648 0.522 10.081 1.00 83.81 79 VAL A C 1
ATOM 606 O O . VAL A 1 79 ? 6.276 0.101 11.048 1.00 83.81 79 VAL A O 1
ATOM 609 N N . VAL A 1 80 ? 5.294 -0.265 9.059 1.00 84.81 80 VAL A N 1
ATOM 610 C CA . VAL A 1 80 ? 5.560 -1.709 9.001 1.00 84.81 80 VAL A CA 1
ATOM 611 C C . VAL A 1 80 ? 5.930 -2.117 7.572 1.00 84.81 80 VAL A C 1
ATOM 613 O O . VAL A 1 80 ? 5.151 -1.851 6.656 1.00 84.81 80 VAL A O 1
ATOM 616 N N . PRO A 1 81 ? 7.076 -2.790 7.353 1.00 82.75 81 PRO A N 1
ATOM 617 C CA . PRO A 1 81 ? 7.357 -3.455 6.088 1.00 82.75 81 PRO A CA 1
ATOM 618 C C . PRO A 1 81 ? 6.637 -4.809 6.024 1.00 82.75 81 PRO A C 1
ATOM 620 O O . PRO A 1 81 ? 6.717 -5.613 6.954 1.00 82.75 81 PRO A O 1
ATOM 623 N N . VAL A 1 82 ? 5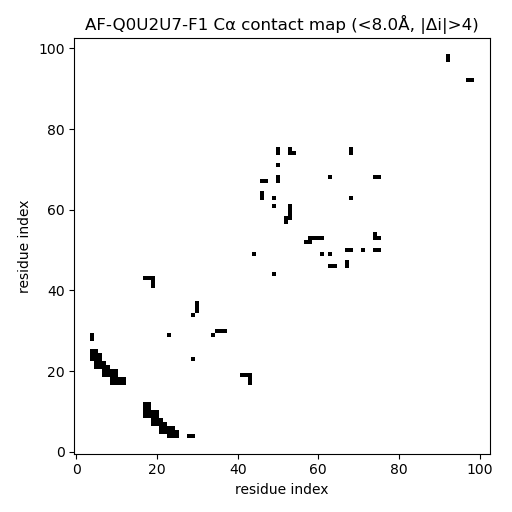.968 -5.085 4.904 1.00 83.25 82 VAL A N 1
ATOM 624 C CA . VAL A 1 82 ? 5.361 -6.393 4.619 1.00 83.25 82 VAL A CA 1
ATOM 625 C C . VAL A 1 82 ? 6.128 -7.038 3.461 1.00 83.25 82 VAL A C 1
ATOM 627 O O . VAL A 1 82 ? 6.203 -6.430 2.392 1.00 83.25 82 VAL A O 1
ATOM 630 N N . PRO A 1 83 ? 6.723 -8.235 3.639 1.00 80.81 83 PRO A N 1
ATOM 631 C CA . PRO A 1 83 ? 7.380 -8.937 2.544 1.00 80.81 83 PRO A CA 1
ATOM 632 C C . PRO A 1 83 ? 6.354 -9.333 1.478 1.00 80.81 83 PRO A C 1
ATOM 634 O O . PRO A 1 83 ? 5.314 -9.903 1.806 1.00 80.81 83 PRO A O 1
ATOM 637 N N . ALA A 1 84 ? 6.667 -9.073 0.211 1.00 76.62 84 ALA A N 1
ATOM 638 C CA . ALA A 1 84 ? 5.889 -9.535 -0.934 1.00 76.62 84 ALA A CA 1
ATOM 639 C C . ALA A 1 84 ? 6.709 -10.597 -1.689 1.00 76.62 84 ALA A C 1
ATOM 641 O O . ALA A 1 84 ? 7.544 -10.226 -2.511 1.00 76.62 84 ALA A O 1
ATOM 642 N N . PRO A 1 85 ? 6.538 -11.899 -1.392 1.00 77.06 85 PRO A N 1
ATOM 643 C CA . PRO A 1 85 ? 7.364 -12.951 -1.993 1.00 77.06 85 PRO A CA 1
ATOM 644 C C . PRO A 1 85 ? 7.105 -13.132 -3.496 1.00 77.06 85 PRO A C 1
ATOM 646 O O . PRO A 1 85 ? 7.990 -13.583 -4.215 1.00 77.06 85 PRO A O 1
ATOM 649 N N . ASP A 1 86 ? 5.923 -12.740 -3.973 1.00 77.94 86 ASP A N 1
ATOM 650 C CA . ASP A 1 86 ? 5.482 -12.982 -5.351 1.00 77.94 86 ASP A CA 1
ATOM 651 C C . ASP A 1 86 ? 5.919 -11.889 -6.342 1.00 77.94 86 ASP A C 1
ATOM 653 O O . ASP A 1 86 ? 5.631 -11.980 -7.536 1.00 77.94 86 ASP A O 1
ATOM 657 N N . ILE A 1 87 ? 6.572 -10.820 -5.868 1.00 75.25 87 ILE A N 1
ATOM 658 C CA . ILE A 1 87 ? 6.937 -9.663 -6.694 1.00 75.25 87 ILE A CA 1
ATOM 659 C C . ILE A 1 87 ? 8.401 -9.297 -6.456 1.00 75.25 87 ILE A C 1
ATOM 661 O O . ILE A 1 87 ? 8.806 -8.981 -5.341 1.00 75.25 87 ILE A O 1
ATOM 665 N N . SER A 1 88 ? 9.181 -9.253 -7.536 1.00 76.56 88 SER A N 1
ATOM 666 C CA . SER A 1 88 ? 10.577 -8.807 -7.533 1.00 76.56 88 SER A CA 1
ATOM 667 C C . SER A 1 88 ? 10.815 -7.731 -8.589 1.00 76.56 88 SER A C 1
ATOM 669 O O . SER A 1 88 ? 10.278 -7.807 -9.695 1.00 76.56 88 SER A O 1
ATOM 671 N N . LEU A 1 89 ? 11.665 -6.752 -8.275 1.00 77.50 89 LEU A N 1
ATOM 672 C CA . LEU A 1 89 ? 12.197 -5.829 -9.276 1.00 77.50 89 LEU A CA 1
ATOM 673 C C . LEU A 1 89 ? 13.273 -6.543 -10.091 1.00 77.50 89 LEU A C 1
ATOM 675 O O . LEU A 1 89 ? 14.183 -7.146 -9.528 1.00 77.50 89 LEU A O 1
ATOM 679 N N . ALA A 1 90 ? 13.167 -6.452 -11.412 1.00 82.50 90 ALA A N 1
ATOM 680 C CA . ALA A 1 90 ? 14.131 -7.020 -12.337 1.00 82.50 90 ALA A CA 1
ATOM 681 C C . ALA A 1 90 ? 14.535 -5.974 -13.374 1.00 82.50 90 ALA A C 1
ATOM 683 O O . ALA A 1 90 ? 13.725 -5.152 -13.810 1.00 82.50 90 ALA A O 1
ATOM 684 N N . LEU A 1 91 ? 15.798 -6.029 -13.775 1.00 84.19 91 LEU A N 1
ATOM 685 C CA . LEU A 1 91 ? 16.317 -5.256 -14.887 1.00 84.19 91 LEU A CA 1
ATOM 686 C C . LEU A 1 91 ? 15.969 -5.990 -16.184 1.00 84.19 91 LEU A C 1
ATOM 688 O O . LEU A 1 91 ? 16.270 -7.172 -16.327 1.00 84.19 91 LEU A O 1
ATOM 692 N N . ILE A 1 92 ? 15.302 -5.303 -17.109 1.00 88.06 92 ILE A N 1
ATOM 693 C CA . ILE A 1 92 ? 14.833 -5.895 -18.364 1.00 88.06 92 ILE A CA 1
ATOM 694 C C . ILE A 1 92 ? 15.649 -5.306 -19.509 1.00 88.06 92 ILE A C 1
ATOM 696 O O . ILE A 1 92 ? 15.749 -4.086 -19.638 1.00 88.06 92 ILE A O 1
ATOM 700 N N . SER A 1 93 ? 16.188 -6.169 -20.367 1.00 87.94 93 SER A N 1
ATOM 701 C CA . SER A 1 93 ? 16.827 -5.774 -21.620 1.00 87.94 93 SER A CA 1
ATOM 702 C C . SER A 1 93 ? 16.185 -6.438 -22.818 1.00 87.94 93 SER A C 1
ATOM 704 O O . SER A 1 93 ? 15.420 -7.400 -22.707 1.00 87.94 93 SER A O 1
ATOM 706 N N . ARG A 1 94 ? 16.495 -5.905 -24.000 1.00 90.25 94 ARG A N 1
ATOM 707 C CA . ARG A 1 94 ? 16.169 -6.596 -25.243 1.00 90.25 94 ARG A CA 1
ATOM 708 C C . ARG A 1 94 ? 17.034 -7.845 -25.358 1.00 90.25 94 ARG A C 1
ATOM 710 O O . ARG A 1 94 ? 18.193 -7.847 -24.951 1.00 90.25 94 ARG A O 1
ATOM 717 N N . CYS A 1 95 ? 16.481 -8.890 -25.965 1.00 87.75 95 CYS A N 1
ATOM 718 C CA . CYS A 1 95 ? 17.247 -10.089 -26.281 1.00 87.75 95 CYS A CA 1
ATOM 719 C C . CYS A 1 95 ? 18.505 -9.704 -27.086 1.00 87.75 95 CYS A C 1
ATOM 721 O O . CYS A 1 95 ? 18.399 -9.010 -28.097 1.00 87.75 95 CYS A O 1
ATOM 723 N N . GLY A 1 96 ? 19.684 -10.101 -26.599 1.00 86.75 96 GLY A N 1
ATOM 724 C CA . GLY A 1 96 ? 20.984 -9.783 -27.205 1.00 86.75 96 GLY A CA 1
ATOM 725 C C . GLY A 1 96 ? 21.600 -8.434 -26.810 1.00 86.75 96 GLY A C 1
ATOM 726 O O . GLY A 1 96 ? 22.715 -8.143 -27.233 1.00 86.75 96 GLY A O 1
ATOM 727 N N . GLN A 1 97 ? 20.926 -7.611 -26.000 1.00 85.00 97 GLN A N 1
ATOM 728 C CA . GLN A 1 97 ? 21.467 -6.333 -25.533 1.00 85.00 97 GLN A CA 1
ATOM 729 C C . GLN A 1 97 ? 22.272 -6.518 -24.235 1.00 85.00 97 GLN A C 1
ATOM 731 O O . GLN A 1 97 ? 21.727 -6.977 -23.228 1.00 85.00 97 GLN A O 1
ATOM 736 N N . GLN A 1 98 ? 23.548 -6.112 -24.240 1.00 82.25 98 GLN A N 1
ATOM 737 C CA . GLN A 1 98 ? 24.349 -5.982 -23.017 1.00 82.25 98 GLN A CA 1
ATOM 738 C C . GLN A 1 98 ? 23.798 -4.845 -22.154 1.00 82.25 98 GLN A C 1
ATOM 740 O O . GLN A 1 98 ? 23.583 -3.734 -22.638 1.00 82.25 98 GLN A O 1
ATOM 745 N N . ILE A 1 99 ? 23.552 -5.145 -20.880 1.00 75.25 99 ILE A N 1
ATOM 746 C CA . ILE A 1 99 ? 23.026 -4.172 -19.914 1.00 75.25 99 ILE A CA 1
ATOM 747 C C . ILE A 1 99 ? 24.149 -3.340 -19.287 1.00 75.25 99 ILE A C 1
ATOM 749 O O . ILE A 1 99 ? 23.908 -2.236 -18.812 1.00 75.25 99 ILE A O 1
ATOM 753 N N . ASP A 1 100 ? 25.381 -3.823 -19.395 1.00 71.38 100 ASP A N 1
ATOM 754 C CA . ASP A 1 100 ? 26.587 -3.072 -19.101 1.00 71.38 100 ASP A CA 1
ATOM 755 C C . ASP A 1 100 ? 27.703 -3.591 -20.027 1.00 71.38 100 ASP A C 1
ATOM 757 O O . ASP A 1 100 ? 27.971 -4.795 -20.026 1.00 71.38 100 ASP A O 1
ATOM 761 N N . PRO A 1 101 ? 28.314 -2.759 -20.886 1.00 61.78 101 PRO A N 1
ATOM 762 C CA . PRO A 1 101 ? 29.468 -3.180 -21.675 1.00 61.78 101 PRO A CA 1
ATOM 763 C C . PRO A 1 101 ? 30.746 -3.302 -20.827 1.00 61.78 101 PRO A C 1
ATOM 765 O O . PRO A 1 101 ? 31.747 -3.800 -21.340 1.00 61.78 101 PRO A O 1
ATOM 768 N N . LEU A 1 102 ? 30.735 -2.796 -19.584 1.00 62.31 102 LEU A N 1
ATOM 769 C CA . LEU A 1 102 ? 31.919 -2.610 -18.740 1.00 62.31 102 LEU A CA 1
ATOM 770 C C . LEU A 1 102 ? 31.840 -3.274 -17.350 1.00 62.31 102 LEU A C 1
ATOM 772 O O . LEU A 1 102 ? 32.820 -3.170 -16.611 1.00 62.31 102 LEU A O 1
ATOM 776 N N . ALA A 1 103 ? 30.736 -3.943 -16.992 1.00 56.44 103 ALA A N 1
ATOM 777 C CA . ALA A 1 103 ? 30.639 -4.756 -15.768 1.00 56.44 103 ALA A CA 1
ATOM 778 C C . ALA A 1 103 ? 31.026 -6.222 -15.990 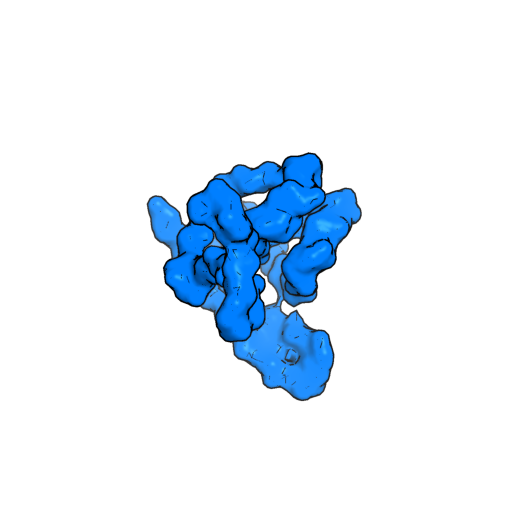1.00 56.44 103 ALA A C 1
ATOM 780 O O . ALA A 1 103 ? 30.765 -6.753 -17.096 1.00 56.44 103 ALA A O 1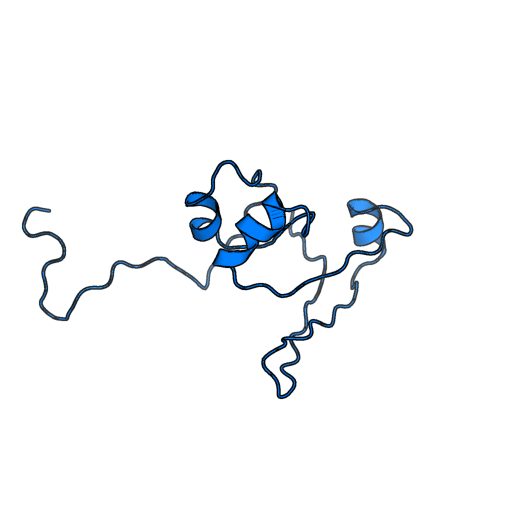
#

Sequence (103 aa):
MKIELMLLCWKILAGRSLRIDYEVVDAAKFTQAFGEGVKVHFESARPKGMPGLLVQGALDGTVTYSIVMNDFPTVAKLVVPVPAPDISLALISRCGQQIDPLA

Radius of gyration: 18.35 Å; Cα contacts (8 Å, |Δi|>4): 69; chains: 1; bounding box: 50×29×48 Å

Organism: Phaeosphaeria nodorum (strain SN15 / ATCC MYA-4574 / FGSC 10173) (NCBI:txid321614)

Secondary structure (DSSP, 8-state):
------EEEEE--SSS--EEEEE-S-HHHHHHHH-TTPPP------GGGHHHHHHTTS-S-----HHHHHT-TTT---------TT--------TT--S-S--